Protein AF-A0A923HYC0-F1 (afdb_monomer_lite)

Structure (mmCIF, N/CA/C/O backbone):
data_AF-A0A923HYC0-F1
#
_entry.id   AF-A0A923HYC0-F1
#
loop_
_atom_site.group_PDB
_atom_site.id
_atom_site.type_symbol
_atom_site.label_atom_id
_atom_site.label_alt_id
_atom_site.label_comp_id
_atom_site.label_asym_id
_atom_site.label_entity_id
_atom_site.label_seq_id
_atom_site.pdbx_PDB_ins_code
_atom_site.Cartn_x
_atom_site.Cartn_y
_atom_site.Cartn_z
_atom_site.occupancy
_atom_site.B_iso_or_equiv
_atom_site.auth_seq_id
_atom_site.auth_comp_id
_atom_site.auth_asym_id
_atom_site.auth_atom_id
_atom_site.pdbx_PDB_model_num
ATOM 1 N N . MET A 1 1 ? 3.280 -17.352 -3.187 1.00 74.69 1 MET A N 1
ATOM 2 C CA . MET A 1 1 ? 2.040 -17.741 -2.470 1.00 74.69 1 MET A CA 1
ATOM 3 C C . MET A 1 1 ? 2.097 -17.440 -0.974 1.00 74.69 1 MET A C 1
ATOM 5 O O . MET A 1 1 ? 1.156 -16.840 -0.482 1.00 74.69 1 MET A O 1
ATOM 9 N N . ILE A 1 2 ? 3.189 -17.763 -0.264 1.00 86.75 2 ILE A N 1
ATOM 10 C CA . ILE A 1 2 ? 3.343 -17.482 1.183 1.00 86.75 2 ILE A CA 1
ATOM 11 C C . ILE A 1 2 ? 3.073 -16.012 1.547 1.00 86.75 2 ILE A C 1
ATOM 13 O O . ILE A 1 2 ? 2.299 -15.746 2.458 1.00 86.75 2 ILE A O 1
ATOM 17 N N . PHE A 1 3 ? 3.609 -15.050 0.790 1.00 85.81 3 PHE A N 1
ATOM 18 C CA . PHE A 1 3 ? 3.351 -13.629 1.051 1.00 85.81 3 PHE A CA 1
ATOM 19 C C . PHE A 1 3 ? 1.878 -13.222 0.916 1.00 85.81 3 PHE A C 1
ATOM 21 O O . PHE A 1 3 ? 1.403 -12.408 1.696 1.00 85.81 3 PHE A O 1
ATOM 28 N N . ILE A 1 4 ? 1.130 -13.811 -0.021 1.00 85.00 4 ILE A N 1
ATOM 29 C CA . ILE A 1 4 ? -0.302 -13.520 -0.197 1.00 85.00 4 ILE A CA 1
ATOM 30 C C . ILE A 1 4 ? -1.093 -14.022 1.014 1.00 85.00 4 ILE A C 1
ATOM 32 O O . ILE A 1 4 ? -1.989 -13.333 1.499 1.00 85.00 4 ILE A O 1
ATOM 36 N N . ILE A 1 5 ? -0.730 -15.198 1.533 1.00 89.50 5 ILE A N 1
ATOM 37 C CA . ILE A 1 5 ? -1.328 -15.757 2.751 1.00 89.50 5 ILE A CA 1
ATOM 38 C C . ILE A 1 5 ? -1.042 -14.831 3.939 1.00 89.50 5 ILE A C 1
ATOM 40 O O . ILE A 1 5 ? -1.959 -14.499 4.683 1.00 89.50 5 ILE A O 1
ATOM 44 N N . LEU A 1 6 ? 0.198 -14.348 4.073 1.00 89.25 6 LEU A N 1
ATOM 45 C CA . LEU A 1 6 ? 0.584 -13.415 5.136 1.00 89.25 6 LEU A CA 1
ATOM 46 C C . LEU A 1 6 ? -0.159 -12.076 5.047 1.00 89.25 6 LEU A C 1
ATOM 48 O O . LEU A 1 6 ? -0.659 -11.597 6.061 1.00 89.25 6 LEU A O 1
ATOM 52 N N . VAL A 1 7 ? -0.277 -11.491 3.852 1.00 89.94 7 VAL A N 1
ATOM 53 C CA . VAL A 1 7 ? -1.035 -10.245 3.633 1.00 89.94 7 VAL A CA 1
ATOM 54 C C . VAL A 1 7 ? -2.513 -10.442 3.976 1.00 89.94 7 VAL A C 1
ATOM 56 O O . VAL A 1 7 ? -3.095 -9.603 4.661 1.00 89.94 7 VAL A O 1
ATOM 59 N N . SER A 1 8 ? -3.092 -11.579 3.585 1.00 89.81 8 SER A N 1
ATOM 60 C CA . SER A 1 8 ? -4.488 -11.918 3.895 1.00 89.81 8 SER A CA 1
ATOM 61 C C . SER A 1 8 ? -4.710 -12.095 5.396 1.00 89.81 8 SER A C 1
ATOM 63 O O . SER A 1 8 ? -5.670 -11.558 5.946 1.00 89.81 8 SER A O 1
ATOM 65 N N . ALA A 1 9 ? -3.797 -12.792 6.078 1.00 90.50 9 ALA A N 1
ATOM 66 C CA . ALA A 1 9 ? -3.840 -12.962 7.526 1.00 90.50 9 ALA A CA 1
ATOM 67 C C . ALA A 1 9 ? -3.687 -11.622 8.262 1.00 90.50 9 ALA A C 1
ATOM 69 O O . ALA A 1 9 ? -4.404 -11.369 9.228 1.00 90.50 9 ALA A O 1
ATOM 70 N N . LEU A 1 10 ? -2.801 -10.741 7.787 1.00 89.19 10 LEU A N 1
ATOM 71 C CA . LEU A 1 10 ? -2.607 -9.402 8.346 1.00 89.19 10 LEU A CA 1
ATOM 72 C C . LEU A 1 10 ? -3.851 -8.525 8.159 1.00 89.19 10 LEU A C 1
ATOM 74 O O . LEU A 1 10 ? -4.279 -7.868 9.108 1.00 89.19 10 LEU A O 1
ATOM 78 N N . SER A 1 11 ? -4.445 -8.535 6.963 1.00 88.56 11 SER A N 1
ATOM 79 C CA . SER A 1 11 ? -5.681 -7.805 6.666 1.00 88.56 11 SER A CA 1
ATOM 80 C C . SER A 1 11 ? -6.831 -8.282 7.559 1.00 88.56 11 SER A C 1
ATOM 82 O O . SER A 1 11 ? -7.494 -7.467 8.201 1.00 88.56 11 SER A O 1
ATOM 84 N N . TRP A 1 12 ? -6.994 -9.603 7.697 1.00 89.44 12 TRP A N 1
ATOM 85 C CA . TRP A 1 12 ? -7.987 -10.205 8.588 1.00 89.44 12 TRP A CA 1
ATOM 86 C C . TRP A 1 12 ? -7.761 -9.837 10.057 1.00 89.44 12 TRP A C 1
ATOM 88 O O . TRP A 1 12 ? -8.698 -9.443 10.748 1.00 89.44 12 TRP A O 1
ATOM 98 N N . PHE A 1 13 ? -6.519 -9.929 10.539 1.00 88.56 13 PHE A N 1
ATOM 99 C CA . PHE A 1 13 ? -6.168 -9.596 11.920 1.00 88.56 13 PHE A CA 1
ATOM 100 C C . PHE A 1 13 ? -6.470 -8.131 12.258 1.00 88.56 13 PHE A C 1
ATOM 102 O O . PHE A 1 13 ? -7.024 -7.839 13.318 1.00 88.56 13 PHE A O 1
ATOM 109 N N . LEU A 1 14 ? -6.127 -7.208 11.356 1.00 85.56 14 LEU A N 1
ATOM 110 C CA . LEU A 1 14 ? -6.406 -5.783 11.529 1.00 85.56 14 LEU A CA 1
ATOM 111 C C . LEU A 1 14 ? -7.901 -5.475 11.453 1.00 85.56 14 LEU A C 1
ATOM 113 O O . LEU A 1 14 ? -8.394 -4.696 12.265 1.00 85.56 14 LEU A O 1
ATOM 117 N N . TYR A 1 15 ? -8.623 -6.112 10.528 1.00 86.00 15 TYR A N 1
ATOM 118 C CA . TYR A 1 15 ? -10.073 -5.980 10.437 1.00 86.00 15 TYR A CA 1
ATOM 119 C C . TYR A 1 15 ? -10.769 -6.497 11.698 1.00 86.00 15 TYR A C 1
ATOM 121 O O . TYR A 1 15 ? -11.632 -5.817 12.228 1.00 86.00 15 TYR A O 1
ATOM 129 N N . GLY A 1 16 ? -10.346 -7.639 12.246 1.00 81.50 16 GLY A N 1
ATOM 130 C CA . GLY A 1 16 ? -10.925 -8.195 13.473 1.00 81.50 16 GLY A CA 1
ATOM 131 C C . GLY A 1 16 ? -10.688 -7.356 14.736 1.00 81.50 16 GLY A C 1
ATOM 132 O O . GLY A 1 16 ? -11.409 -7.528 15.717 1.00 81.50 16 GLY A O 1
ATOM 133 N N . LYS A 1 17 ? -9.699 -6.450 14.732 1.00 78.94 17 LYS A N 1
ATOM 134 C CA . LYS A 1 17 ? -9.464 -5.508 15.839 1.00 78.94 17 LYS A CA 1
ATOM 135 C C . LYS A 1 17 ? -10.417 -4.317 15.835 1.00 78.94 17 LYS A C 1
ATOM 137 O O . LYS A 1 17 ? -10.664 -3.761 16.901 1.00 78.94 17 LYS A O 1
ATOM 142 N N . GLU A 1 18 ? -10.932 -3.921 14.675 1.00 75.75 18 GLU A N 1
ATOM 143 C CA . GLU A 1 18 ? -11.892 -2.826 14.570 1.00 75.75 18 GLU A CA 1
ATOM 144 C C . GLU A 1 18 ? -13.308 -3.375 14.347 1.00 75.75 18 GLU A C 1
ATOM 146 O O . GLU A 1 18 ? -13.578 -4.100 13.395 1.00 75.75 18 GLU A O 1
ATOM 151 N N . LYS A 1 19 ? -14.247 -3.004 15.217 1.00 70.50 19 LYS A N 1
ATOM 152 C CA . LYS A 1 19 ? -15.669 -3.334 15.068 1.00 70.50 19 LYS A CA 1
ATOM 153 C C . LYS A 1 19 ? -16.370 -2.451 14.032 1.00 70.50 19 LYS A C 1
ATOM 155 O O . LYS A 1 19 ? -17.483 -2.774 13.613 1.00 70.50 19 LYS A O 1
ATOM 160 N N . ASN A 1 20 ? -15.764 -1.342 13.607 1.00 76.81 20 ASN A N 1
ATOM 161 C CA . ASN A 1 20 ? -16.351 -0.461 12.605 1.00 76.81 20 ASN A CA 1
ATOM 162 C C . ASN A 1 20 ? -16.253 -1.063 11.192 1.00 76.81 20 ASN A C 1
ATOM 164 O O . ASN A 1 20 ? -15.168 -1.204 10.628 1.00 76.81 20 ASN A O 1
ATOM 168 N N . SER A 1 21 ? -17.406 -1.317 10.563 1.00 77.44 21 SER A N 1
ATOM 169 C CA . SER A 1 21 ? -17.492 -1.822 9.183 1.00 77.44 21 SER A CA 1
ATOM 170 C C . SER A 1 21 ? -16.775 -0.931 8.158 1.00 77.44 21 SER A C 1
ATOM 172 O O . SER A 1 21 ? -16.356 -1.419 7.109 1.00 77.44 21 SER A O 1
ATOM 174 N N . SER A 1 22 ? -16.589 0.356 8.458 1.00 78.81 22 SER A N 1
ATOM 175 C CA . SER A 1 22 ? -15.829 1.299 7.628 1.00 78.81 22 SER A CA 1
ATOM 176 C C . SER A 1 22 ? -14.343 0.933 7.509 1.00 78.81 22 SER A C 1
ATOM 178 O O . SER A 1 22 ? -13.684 1.316 6.541 1.00 78.81 22 SER A O 1
ATOM 180 N N . TYR A 1 23 ? -13.805 0.148 8.447 1.00 85.75 23 TYR A N 1
ATOM 181 C CA . TYR A 1 23 ? -12.420 -0.321 8.405 1.00 85.75 23 TYR A CA 1
ATOM 182 C C . TYR A 1 23 ? -12.166 -1.323 7.262 1.00 85.75 23 TYR A C 1
ATOM 184 O O . TYR A 1 23 ? -11.019 -1.516 6.849 1.00 85.75 23 TYR A O 1
ATOM 192 N N . ALA A 1 24 ? -13.226 -1.888 6.667 1.00 85.44 24 ALA A N 1
ATOM 193 C CA . ALA A 1 24 ? -13.133 -2.755 5.492 1.00 85.44 24 ALA A CA 1
ATOM 194 C C . ALA A 1 24 ? -12.375 -2.090 4.328 1.00 85.44 24 ALA A C 1
ATOM 196 O O . ALA A 1 24 ? -11.634 -2.767 3.617 1.00 85.44 24 ALA A O 1
ATOM 197 N N . PHE A 1 25 ? -12.487 -0.765 4.168 1.00 86.69 25 PHE A N 1
ATOM 198 C CA . PHE A 1 25 ? -11.746 -0.032 3.137 1.00 86.69 25 PHE A CA 1
ATOM 199 C C . PHE A 1 25 ? -10.235 -0.053 3.382 1.00 86.69 25 PHE A C 1
ATOM 201 O O . PHE A 1 25 ? -9.478 -0.287 2.446 1.00 86.69 25 PHE A O 1
ATOM 208 N N . SER A 1 26 ? -9.787 0.119 4.629 1.00 87.06 26 SER A N 1
ATOM 209 C CA . SER A 1 26 ? -8.363 0.038 4.995 1.00 87.06 26 SER A CA 1
ATOM 210 C C . SER A 1 26 ? -7.822 -1.388 4.828 1.00 87.06 26 SER A C 1
ATOM 212 O O . SER A 1 26 ? -6.755 -1.594 4.246 1.00 87.06 26 SER A O 1
ATOM 214 N N . ALA A 1 27 ? -8.590 -2.388 5.271 1.00 88.00 27 ALA A N 1
ATOM 215 C CA . ALA A 1 27 ? -8.235 -3.801 5.139 1.00 88.00 27 ALA A CA 1
ATOM 216 C C . ALA A 1 27 ? -8.148 -4.250 3.666 1.00 88.00 27 ALA A C 1
ATOM 218 O O . ALA A 1 27 ? -7.188 -4.920 3.269 1.00 88.00 27 ALA A O 1
ATOM 219 N N . GLY A 1 28 ? -9.105 -3.831 2.832 1.00 88.44 28 GLY A N 1
ATOM 220 C CA . GLY A 1 28 ? -9.095 -4.080 1.389 1.00 88.44 28 GLY A CA 1
ATOM 221 C C . GLY A 1 28 ? -7.934 -3.383 0.675 1.00 88.44 28 GLY A C 1
ATOM 222 O O . GLY A 1 28 ? -7.322 -3.958 -0.224 1.00 88.44 28 GLY A O 1
ATOM 223 N N . LEU A 1 29 ? -7.565 -2.179 1.118 1.00 89.69 29 LEU A N 1
ATOM 224 C CA . LEU A 1 29 ? -6.415 -1.447 0.589 1.00 89.69 29 LEU A CA 1
ATOM 225 C C . LEU A 1 29 ? -5.103 -2.193 0.869 1.00 89.69 29 LEU A C 1
ATOM 227 O O . LEU A 1 29 ? -4.311 -2.401 -0.051 1.00 89.69 29 LEU A O 1
ATOM 231 N N . ILE A 1 30 ? -4.904 -2.674 2.102 1.00 91.62 30 ILE A N 1
ATOM 232 C CA . ILE A 1 30 ? -3.760 -3.532 2.458 1.00 91.62 30 ILE A CA 1
ATOM 233 C C . ILE A 1 30 ? -3.723 -4.782 1.583 1.00 91.62 30 ILE A C 1
ATOM 235 O O . ILE A 1 30 ? -2.653 -5.157 1.105 1.00 91.62 30 ILE A O 1
ATOM 239 N N . GLN A 1 31 ? -4.879 -5.407 1.352 1.00 90.12 31 GLN A N 1
ATOM 240 C CA . GLN A 1 31 ? -4.966 -6.626 0.558 1.00 90.12 31 GLN A CA 1
ATOM 241 C C . GLN A 1 31 ? -4.503 -6.389 -0.882 1.00 90.12 31 GLN A C 1
ATOM 243 O O . GLN A 1 31 ? -3.644 -7.114 -1.382 1.00 90.12 31 GLN A O 1
ATOM 248 N N . ILE A 1 32 ? -5.030 -5.359 -1.544 1.00 89.38 32 ILE A N 1
ATOM 249 C CA . ILE A 1 32 ? -4.716 -5.088 -2.952 1.00 89.38 32 ILE A CA 1
ATOM 250 C C . ILE A 1 32 ? -3.258 -4.648 -3.103 1.00 89.38 32 ILE A C 1
ATOM 252 O O . ILE A 1 32 ? -2.550 -5.178 -3.959 1.00 89.38 32 ILE A O 1
ATOM 256 N N . VAL A 1 33 ? -2.778 -3.732 -2.255 1.00 90.25 33 VAL A N 1
ATOM 257 C CA . VAL A 1 33 ? -1.389 -3.250 -2.329 1.00 90.25 33 VAL A CA 1
ATOM 258 C C . VAL A 1 33 ? -0.396 -4.346 -1.948 1.00 90.25 33 VAL A C 1
ATOM 260 O O . VAL A 1 33 ? 0.620 -4.512 -2.618 1.00 90.25 33 VAL A O 1
ATOM 263 N N . GLY A 1 34 ? -0.685 -5.127 -0.908 1.00 88.56 34 GLY A N 1
ATOM 264 C CA . GLY A 1 34 ? 0.193 -6.209 -0.471 1.00 88.56 34 GLY A CA 1
ATOM 265 C C . GLY A 1 34 ? 0.294 -7.320 -1.515 1.00 88.56 34 GLY A C 1
ATOM 266 O O . GLY A 1 34 ? 1.394 -7.777 -1.822 1.00 88.56 34 GLY A O 1
ATOM 267 N N . VAL A 1 35 ? -0.824 -7.715 -2.132 1.00 88.50 35 VAL A N 1
ATOM 268 C CA . VAL A 1 35 ? -0.792 -8.677 -3.245 1.00 88.50 35 VAL A CA 1
ATOM 269 C C . VAL A 1 35 ? -0.051 -8.091 -4.444 1.00 88.50 35 VAL A C 1
ATOM 271 O O . VAL A 1 35 ? 0.745 -8.797 -5.054 1.00 88.50 35 VAL A O 1
ATOM 274 N N . PHE A 1 36 ? -0.250 -6.813 -4.762 1.00 87.12 36 PHE A N 1
ATOM 275 C CA . PHE A 1 36 ? 0.471 -6.159 -5.850 1.00 87.12 36 PHE A CA 1
ATOM 276 C C . PHE A 1 36 ? 1.998 -6.186 -5.649 1.00 87.12 36 PHE A C 1
ATOM 278 O O . PHE A 1 36 ? 2.721 -6.550 -6.571 1.00 87.12 36 PHE A O 1
ATOM 285 N N . ILE A 1 37 ? 2.485 -5.857 -4.450 1.00 86.62 37 ILE A N 1
ATOM 286 C CA . ILE A 1 37 ? 3.926 -5.763 -4.164 1.00 86.62 37 ILE A CA 1
ATOM 287 C C . ILE A 1 37 ? 4.595 -7.136 -4.068 1.00 86.62 37 ILE A C 1
ATOM 289 O O . ILE A 1 37 ? 5.730 -7.295 -4.510 1.00 86.62 37 ILE A O 1
ATOM 293 N N . PHE A 1 38 ? 3.919 -8.127 -3.479 1.00 85.69 38 PHE A N 1
ATOM 294 C CA . PHE A 1 38 ? 4.534 -9.425 -3.182 1.00 85.69 38 PHE A CA 1
ATOM 295 C C . PHE A 1 38 ? 4.134 -10.562 -4.135 1.00 85.69 38 PHE A C 1
ATOM 297 O O . PHE A 1 38 ? 4.591 -11.696 -3.955 1.00 85.69 38 PHE A O 1
ATOM 304 N N . SER A 1 39 ? 3.271 -10.312 -5.123 1.00 81.94 39 SER A N 1
ATOM 305 C CA . SER A 1 39 ? 2.907 -11.311 -6.133 1.00 81.94 39 SER A CA 1
ATOM 306 C C . SER A 1 39 ? 3.786 -11.206 -7.377 1.00 81.94 39 SER A C 1
ATOM 308 O O . SER A 1 39 ? 4.199 -10.130 -7.796 1.00 81.94 39 SER A O 1
ATOM 310 N N . VAL A 1 40 ? 4.047 -12.354 -8.001 1.00 73.81 40 VAL A N 1
ATOM 311 C CA . VAL A 1 40 ? 4.853 -12.457 -9.222 1.00 73.81 40 VAL A CA 1
ATOM 312 C C . VAL A 1 40 ? 3.960 -12.221 -10.441 1.00 73.81 40 VAL A C 1
ATOM 314 O O . VAL A 1 40 ? 2.822 -12.684 -10.470 1.00 73.81 40 VAL A O 1
ATOM 317 N N . GLY A 1 41 ? 4.470 -11.511 -11.450 1.00 67.69 41 GLY A N 1
ATOM 318 C CA . GLY A 1 41 ? 3.746 -11.264 -12.705 1.00 67.69 41 GLY A CA 1
ATOM 319 C C . GLY A 1 41 ? 2.668 -10.179 -12.616 1.00 67.69 41 GLY A C 1
ATOM 320 O O . GLY A 1 41 ? 1.883 -10.008 -13.548 1.00 67.69 41 GLY A O 1
ATOM 321 N N . MET A 1 42 ? 2.621 -9.433 -11.510 1.00 75.44 42 MET A N 1
ATOM 322 C CA . MET A 1 42 ? 1.761 -8.263 -11.397 1.00 75.44 42 MET A CA 1
ATOM 323 C C . MET A 1 42 ? 2.401 -7.066 -12.100 1.00 75.44 42 MET A C 1
ATOM 325 O O . MET A 1 42 ? 3.575 -6.766 -11.913 1.00 75.44 42 MET A O 1
ATOM 329 N N . HIS A 1 43 ? 1.605 -6.372 -12.908 1.00 70.00 43 HIS A N 1
ATOM 330 C CA . HIS A 1 43 ? 1.991 -5.125 -13.548 1.00 70.00 43 HIS A CA 1
ATOM 331 C C . HIS A 1 43 ? 1.510 -3.932 -12.731 1.00 70.00 43 HIS A C 1
ATOM 333 O O . HIS A 1 43 ? 0.452 -3.965 -12.109 1.00 70.00 43 HIS A O 1
ATOM 339 N N . GLU A 1 44 ? 2.252 -2.838 -12.808 1.00 65.62 44 GLU A N 1
ATOM 340 C CA . GLU A 1 44 ? 2.015 -1.595 -12.063 1.00 65.62 44 GLU A CA 1
ATOM 341 C C . GLU A 1 44 ? 0.620 -0.993 -12.323 1.00 65.62 44 GLU A C 1
ATOM 343 O O . GLU A 1 44 ? 0.055 -0.338 -11.454 1.00 65.62 44 GLU A O 1
ATOM 348 N N . ARG A 1 45 ? -0.022 -1.343 -13.449 1.00 73.12 45 ARG A N 1
ATOM 349 C CA . ARG A 1 45 ? -1.435 -1.033 -13.744 1.00 73.12 45 ARG A CA 1
ATOM 350 C C . ARG A 1 45 ? -2.439 -1.579 -12.717 1.00 73.12 45 ARG A C 1
ATOM 352 O O . ARG A 1 45 ? -3.564 -1.100 -12.649 1.00 73.12 45 ARG A O 1
ATOM 359 N N . TYR A 1 46 ? -2.084 -2.563 -11.896 1.00 77.81 46 TYR A N 1
ATOM 360 C CA . TYR A 1 46 ? -2.987 -3.046 -10.845 1.00 77.81 46 TYR A CA 1
ATOM 361 C C . TYR A 1 46 ? -3.108 -2.071 -9.658 1.00 77.81 46 TYR A C 1
ATOM 363 O O . TYR A 1 46 ? -3.994 -2.245 -8.823 1.00 77.81 46 TYR A O 1
ATOM 371 N N . LEU A 1 47 ? -2.288 -1.011 -9.606 1.00 81.12 47 LEU A N 1
ATOM 372 C CA . LEU A 1 47 ? -2.409 0.069 -8.621 1.00 81.12 47 LEU A CA 1
ATOM 373 C C . LEU A 1 47 ? -3.520 1.086 -8.946 1.00 81.12 47 LEU A C 1
ATOM 375 O O . LEU A 1 47 ? -3.901 1.850 -8.061 1.00 81.12 47 LEU A O 1
ATOM 379 N N . PHE A 1 48 ? -4.103 1.087 -10.154 1.00 82.25 48 PHE A N 1
ATOM 380 C CA . PHE A 1 48 ? -5.216 1.991 -10.496 1.00 82.25 48 PHE A CA 1
ATOM 381 C C . PHE A 1 48 ? -6.383 1.979 -9.486 1.00 82.25 48 PHE A C 1
ATOM 383 O O . PHE A 1 48 ? -6.745 3.042 -8.975 1.00 82.25 48 PHE A O 1
ATOM 390 N N . PRO A 1 49 ? -6.951 0.813 -9.124 1.00 84.00 49 PRO A N 1
ATOM 391 C CA . PRO A 1 49 ? -8.021 0.747 -8.128 1.00 84.00 49 PRO A CA 1
ATOM 392 C C . PRO A 1 49 ? -7.576 1.143 -6.711 1.00 84.00 49 PRO A C 1
ATOM 394 O O . PRO A 1 49 ? -8.408 1.580 -5.916 1.00 84.00 49 PRO A O 1
ATOM 397 N N . VAL A 1 50 ? -6.282 1.040 -6.382 1.00 87.81 50 VAL A N 1
ATOM 398 C CA . VAL A 1 50 ? -5.763 1.379 -5.044 1.00 87.81 50 VAL A CA 1
ATOM 399 C C . VAL A 1 50 ? -5.982 2.852 -4.727 1.00 87.81 50 VAL A C 1
ATOM 401 O O . VAL A 1 50 ? -6.367 3.175 -3.607 1.00 87.81 50 VAL A O 1
ATOM 404 N N . MET A 1 51 ? -5.799 3.743 -5.703 1.00 88.81 51 MET A N 1
ATOM 405 C CA . MET A 1 51 ? -6.016 5.181 -5.511 1.00 88.81 51 MET A CA 1
ATOM 406 C C . MET A 1 51 ? -7.466 5.494 -5.129 1.00 88.81 51 MET A C 1
ATOM 408 O O . MET A 1 51 ? -7.711 6.249 -4.189 1.00 88.81 51 MET A O 1
ATOM 412 N N . ALA A 1 52 ? -8.431 4.876 -5.817 1.00 88.44 52 ALA A N 1
ATOM 413 C CA . ALA A 1 52 ? -9.850 5.059 -5.521 1.00 88.44 52 ALA A CA 1
ATOM 414 C C . ALA A 1 52 ? -10.197 4.536 -4.119 1.00 88.44 52 ALA A C 1
ATOM 416 O O . ALA A 1 52 ? -10.869 5.213 -3.342 1.00 88.44 52 ALA A O 1
ATOM 417 N N . ILE A 1 53 ? -9.680 3.360 -3.759 1.00 87.69 53 ILE A N 1
ATOM 418 C CA . ILE A 1 53 ? -9.916 2.755 -2.443 1.00 87.69 53 ILE A CA 1
ATOM 419 C C . ILE A 1 53 ? -9.233 3.560 -1.329 1.00 87.69 53 ILE A C 1
ATOM 421 O O . ILE A 1 53 ? -9.807 3.702 -0.254 1.00 87.69 53 ILE A O 1
ATOM 425 N N . ALA A 1 54 ? -8.066 4.158 -1.583 1.00 88.44 54 ALA A N 1
ATOM 426 C CA . ALA A 1 54 ? -7.401 5.074 -0.655 1.00 88.44 54 ALA A CA 1
ATOM 427 C C . ALA A 1 54 ? -8.222 6.337 -0.384 1.00 88.44 54 ALA A C 1
ATOM 429 O O . ALA A 1 54 ? -8.314 6.775 0.764 1.00 88.44 54 ALA A O 1
ATOM 430 N N . LEU A 1 55 ? -8.880 6.884 -1.408 1.00 89.75 55 LEU A N 1
ATOM 431 C CA . LEU A 1 55 ? -9.807 8.002 -1.238 1.00 89.75 55 LEU A CA 1
ATOM 432 C C . LEU A 1 55 ? -11.051 7.596 -0.443 1.00 89.75 55 LEU A C 1
ATOM 434 O O . LEU A 1 55 ? -11.457 8.331 0.455 1.00 89.75 55 LEU A O 1
ATOM 438 N N . PHE A 1 56 ? -11.622 6.415 -0.697 1.00 88.19 56 PHE A N 1
ATOM 439 C CA . PHE A 1 56 ? -12.726 5.913 0.126 1.00 88.19 56 PHE A CA 1
ATOM 440 C C . PHE A 1 56 ? -12.293 5.690 1.578 1.00 88.19 56 PHE A C 1
ATOM 442 O O . PHE A 1 56 ? -12.981 6.145 2.491 1.00 88.19 56 PHE A O 1
ATOM 449 N N . ALA A 1 57 ? -11.123 5.092 1.813 1.00 87.62 57 ALA A N 1
ATOM 450 C CA . ALA A 1 57 ? -10.570 4.936 3.155 1.00 87.62 57 ALA A CA 1
ATOM 451 C C . ALA A 1 57 ? -10.409 6.296 3.857 1.00 87.62 57 ALA A C 1
ATOM 453 O O . ALA A 1 57 ? -10.789 6.434 5.017 1.00 87.62 57 ALA A O 1
ATOM 454 N N . PHE A 1 58 ? -9.949 7.331 3.149 1.00 88.38 58 PHE A N 1
ATOM 455 C CA . PHE A 1 58 ? -9.914 8.692 3.683 1.00 88.38 58 PHE A CA 1
ATOM 456 C C . PHE A 1 58 ? -11.307 9.226 4.052 1.00 88.38 58 PHE A C 1
ATOM 458 O O . PHE A 1 58 ? -11.475 9.759 5.146 1.00 88.38 58 PHE A O 1
ATOM 465 N N . ILE A 1 59 ? -12.307 9.083 3.178 1.00 88.25 59 ILE A N 1
ATOM 466 C CA . ILE A 1 59 ? -13.667 9.597 3.418 1.00 88.25 59 ILE A CA 1
ATOM 467 C C . ILE A 1 59 ? -14.303 8.923 4.642 1.00 88.25 59 ILE A C 1
ATOM 469 O O . ILE A 1 59 ? -14.901 9.603 5.480 1.00 88.25 59 ILE A O 1
ATOM 473 N N . TYR A 1 60 ? -14.156 7.603 4.763 1.00 86.62 60 TYR A N 1
ATOM 474 C CA . TYR A 1 60 ? -14.813 6.819 5.807 1.00 86.62 60 TYR A CA 1
ATOM 475 C C . TYR A 1 60 ? -14.058 6.816 7.143 1.00 86.62 60 TYR A C 1
ATOM 477 O O . TYR A 1 60 ? -14.688 6.963 8.188 1.00 86.62 60 TYR A O 1
ATOM 485 N N . LEU A 1 61 ? -12.725 6.691 7.135 1.00 83.88 61 LEU A N 1
ATOM 486 C CA . LEU A 1 61 ? -11.915 6.709 8.364 1.00 83.88 61 LEU A CA 1
ATOM 487 C C . LEU A 1 61 ? -11.518 8.129 8.799 1.00 83.88 61 LEU A C 1
ATOM 489 O O . LEU A 1 61 ? -11.036 8.311 9.914 1.00 83.88 61 LEU A O 1
ATOM 493 N N . LYS A 1 62 ? -11.715 9.140 7.940 1.00 84.25 62 LYS A N 1
ATOM 494 C CA . LYS A 1 62 ? -11.388 10.561 8.177 1.00 84.25 62 LYS A CA 1
ATOM 495 C C . LYS A 1 62 ? -9.923 10.830 8.555 1.00 84.25 62 LYS A C 1
ATOM 497 O O . LYS A 1 62 ? -9.599 11.907 9.055 1.00 84.25 62 LYS A O 1
ATOM 502 N N . ASP A 1 63 ? -9.016 9.895 8.270 1.00 85.38 63 ASP A N 1
ATOM 503 C CA . ASP A 1 63 ? -7.582 10.046 8.523 1.00 85.38 63 ASP A CA 1
ATOM 504 C C . ASP A 1 63 ? -6.852 10.563 7.272 1.00 85.38 63 ASP A C 1
ATOM 506 O O . ASP A 1 63 ? -6.719 9.869 6.261 1.00 85.38 63 ASP A O 1
ATOM 510 N N . ARG A 1 64 ? -6.317 11.789 7.362 1.00 87.44 64 ARG A N 1
ATOM 511 C CA . ARG A 1 64 ? -5.568 12.473 6.290 1.00 87.44 64 ARG A CA 1
ATOM 512 C C . ARG A 1 64 ? -4.351 11.687 5.795 1.00 87.44 64 ARG A C 1
ATOM 514 O O . ARG A 1 64 ? -3.874 11.948 4.693 1.00 87.44 64 ARG A O 1
ATOM 521 N N . ARG A 1 65 ? -3.846 10.717 6.558 1.00 90.75 65 ARG A N 1
ATOM 522 C CA . ARG A 1 65 ? -2.740 9.851 6.125 1.00 90.75 65 ARG A CA 1
ATOM 523 C C . ARG A 1 65 ? -3.120 8.994 4.910 1.00 90.75 65 ARG A C 1
ATOM 525 O O . ARG A 1 65 ? -2.263 8.735 4.067 1.00 90.75 65 ARG A O 1
ATOM 532 N N . PHE A 1 66 ? -4.399 8.638 4.753 1.00 89.12 66 PHE A N 1
ATOM 533 C CA . PHE A 1 66 ? -4.891 7.944 3.557 1.00 89.12 66 PHE A CA 1
ATOM 534 C C . PHE A 1 66 ? -4.875 8.825 2.298 1.00 89.12 66 PHE A C 1
ATOM 536 O O . PHE A 1 66 ? -4.659 8.302 1.209 1.00 89.12 66 PHE A O 1
ATOM 543 N N . LEU A 1 67 ? -4.997 10.155 2.425 1.00 91.12 67 LEU A N 1
ATOM 544 C CA . LEU A 1 67 ? -4.790 11.073 1.293 1.00 91.12 67 LEU A CA 1
ATOM 545 C C .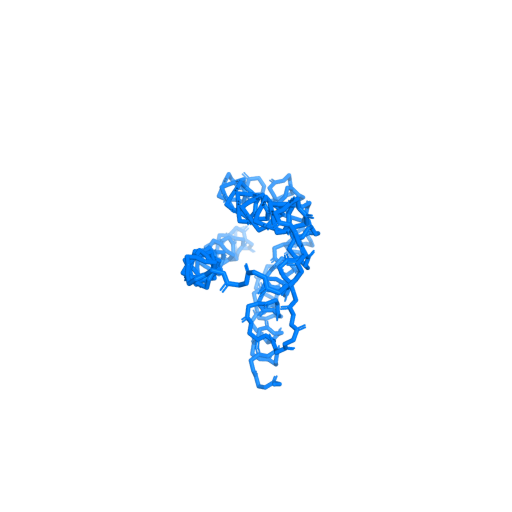 LEU A 1 67 ? -3.336 11.078 0.822 1.00 91.12 67 LEU A C 1
ATOM 547 O O . LEU A 1 67 ? -3.085 11.097 -0.381 1.00 91.12 67 LEU A O 1
ATOM 551 N N . LEU A 1 68 ? -2.379 11.041 1.755 1.00 92.25 68 LEU A N 1
ATOM 552 C CA . LEU A 1 68 ? -0.959 10.966 1.408 1.00 92.25 68 LEU A CA 1
ATOM 553 C C . LEU A 1 68 ? -0.650 9.659 0.670 1.00 92.25 68 LEU A C 1
ATOM 555 O O . LEU A 1 68 ? 0.057 9.673 -0.334 1.00 92.25 68 LEU A O 1
ATOM 559 N N . LEU A 1 69 ? -1.237 8.548 1.121 1.00 91.88 69 LEU A N 1
ATOM 560 C CA . LEU A 1 69 ? -1.149 7.257 0.437 1.00 91.88 69 LEU A CA 1
ATOM 561 C C . LEU A 1 69 ? -1.774 7.304 -0.961 1.00 91.88 69 LEU A C 1
ATOM 563 O O . LEU A 1 69 ? -1.141 6.857 -1.914 1.00 91.88 69 LEU A O 1
ATOM 567 N N . ALA A 1 70 ? -2.966 7.894 -1.105 1.00 92.19 70 ALA A N 1
ATOM 568 C CA . ALA A 1 70 ? -3.605 8.085 -2.406 1.00 92.19 70 ALA A CA 1
ATOM 569 C C . ALA A 1 70 ? -2.695 8.875 -3.359 1.00 92.19 70 ALA A C 1
ATOM 571 O O . ALA A 1 70 ? -2.433 8.422 -4.468 1.00 92.19 70 ALA A O 1
ATOM 572 N N . GLY A 1 71 ? -2.142 10.005 -2.904 1.00 91.94 71 GLY A N 1
ATOM 573 C CA . GLY A 1 71 ? -1.204 10.812 -3.686 1.00 91.94 71 GLY A CA 1
ATOM 574 C C . GLY A 1 71 ? 0.079 10.060 -4.054 1.00 91.94 71 GLY A C 1
ATOM 575 O O . GLY A 1 71 ? 0.515 10.119 -5.202 1.00 91.94 71 GLY A O 1
ATOM 576 N N . GLY A 1 72 ? 0.653 9.304 -3.116 1.00 91.06 72 GLY A N 1
ATOM 577 C CA . GLY A 1 72 ? 1.846 8.491 -3.356 1.00 91.06 72 GLY A CA 1
ATOM 578 C C . GLY A 1 72 ? 1.629 7.431 -4.438 1.00 91.06 72 GLY A C 1
ATOM 579 O O . GLY A 1 72 ? 2.411 7.350 -5.388 1.00 91.06 72 GLY A O 1
ATOM 580 N N . PHE A 1 73 ? 0.541 6.660 -4.346 1.00 90.69 73 PHE A N 1
ATOM 581 C CA . PHE A 1 73 ? 0.212 5.660 -5.366 1.00 90.69 73 PHE A CA 1
ATOM 582 C C . PHE A 1 73 ? -0.137 6.299 -6.718 1.00 90.69 73 PHE A C 1
ATOM 584 O O . PHE A 1 73 ? 0.224 5.737 -7.753 1.00 90.69 73 PHE A O 1
ATOM 591 N N . SER A 1 74 ? -0.743 7.492 -6.729 1.00 91.31 74 SER A N 1
ATOM 592 C CA . SER A 1 74 ? -0.979 8.262 -7.958 1.00 91.31 74 SER A CA 1
ATOM 593 C C . SER A 1 74 ? 0.308 8.659 -8.664 1.00 91.31 74 SER A C 1
ATOM 595 O O . SER A 1 74 ? 0.417 8.470 -9.874 1.00 91.31 74 SER A O 1
ATOM 597 N N . ILE A 1 75 ? 1.300 9.166 -7.928 1.00 90.62 75 ILE A N 1
ATOM 598 C CA . ILE A 1 75 ? 2.604 9.535 -8.499 1.00 90.62 75 ILE A CA 1
ATOM 599 C C . ILE A 1 75 ? 3.279 8.300 -9.102 1.00 90.62 75 ILE A C 1
ATOM 601 O O . ILE A 1 75 ? 3.757 8.349 -10.232 1.00 90.62 75 ILE A O 1
ATOM 605 N N . SER A 1 76 ? 3.258 7.181 -8.380 1.00 89.19 76 SER A N 1
ATOM 606 C CA . SER A 1 76 ? 3.806 5.905 -8.844 1.00 89.19 76 SER A CA 1
ATOM 607 C C . SER A 1 76 ? 3.151 5.429 -10.152 1.00 89.19 76 SER A C 1
ATOM 609 O O . SER A 1 76 ? 3.842 5.154 -11.136 1.00 89.19 76 SER A O 1
ATOM 611 N N . CYS A 1 77 ? 1.812 5.442 -10.217 1.00 87.81 77 CYS A N 1
ATOM 612 C CA . CYS A 1 77 ? 1.065 5.098 -11.433 1.00 87.81 77 CYS A CA 1
ATOM 613 C C . CYS A 1 77 ? 1.351 6.060 -12.591 1.00 87.81 77 CYS A C 1
ATOM 615 O O . CYS A 1 77 ? 1.458 5.631 -13.743 1.00 87.81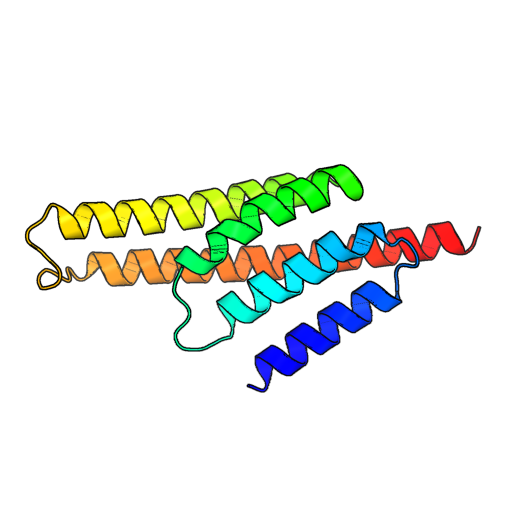 77 CYS A O 1
ATOM 617 N N . PHE A 1 78 ? 1.470 7.356 -12.298 1.00 88.81 78 PHE A N 1
ATOM 618 C CA . PHE A 1 78 ? 1.767 8.376 -13.296 1.00 88.81 78 PHE A CA 1
ATOM 619 C C . PHE A 1 78 ? 3.151 8.164 -13.910 1.00 88.81 78 PHE A C 1
ATOM 621 O O . PHE A 1 78 ? 3.262 8.108 -15.133 1.00 88.81 78 PHE A O 1
ATOM 628 N N . VAL A 1 79 ? 4.184 7.974 -13.081 1.00 87.25 79 VAL A N 1
ATOM 629 C CA . VAL A 1 79 ? 5.555 7.704 -13.545 1.00 87.25 79 VAL A CA 1
ATOM 630 C C . VAL A 1 79 ? 5.588 6.446 -14.407 1.00 87.25 79 VAL A C 1
ATOM 632 O O . VAL A 1 79 ? 6.173 6.470 -15.490 1.00 87.25 79 VAL A O 1
ATOM 635 N N . ASN A 1 80 ? 4.909 5.375 -13.987 1.00 83.88 80 ASN A N 1
ATOM 636 C CA . ASN A 1 80 ? 4.857 4.155 -14.784 1.00 83.88 80 ASN A CA 1
ATOM 637 C C . ASN A 1 80 ? 4.191 4.373 -16.150 1.00 83.88 80 ASN A C 1
ATOM 639 O O . ASN A 1 80 ? 4.754 4.018 -17.186 1.00 83.88 80 ASN A O 1
ATOM 643 N N . THR A 1 81 ? 3.016 5.003 -16.158 1.00 84.75 81 THR A N 1
ATOM 644 C CA . THR A 1 81 ? 2.253 5.263 -17.388 1.00 84.75 81 THR A CA 1
ATOM 645 C C . THR A 1 81 ? 3.034 6.173 -18.336 1.00 84.75 81 THR A C 1
ATOM 647 O O . THR A 1 81 ? 3.064 5.937 -19.543 1.00 84.75 81 THR A O 1
ATOM 650 N N . TYR A 1 82 ? 3.718 7.178 -17.788 1.00 85.81 82 TYR A N 1
ATOM 651 C CA . TYR A 1 82 ? 4.590 8.074 -18.536 1.00 85.81 82 TYR A CA 1
ATOM 652 C C . TYR A 1 82 ? 5.757 7.324 -19.191 1.00 85.81 82 TYR A C 1
ATOM 654 O O . TYR A 1 82 ? 6.009 7.505 -20.382 1.00 85.81 82 TYR A O 1
ATOM 662 N N . CYS A 1 83 ? 6.424 6.429 -18.455 1.00 81.00 83 CYS A N 1
ATOM 663 C CA . CYS A 1 83 ? 7.473 5.579 -19.017 1.00 81.00 83 CYS A CA 1
ATOM 664 C C . CYS A 1 83 ? 6.941 4.698 -20.155 1.00 81.00 83 CYS A C 1
ATOM 666 O O . CYS A 1 83 ? 7.547 4.661 -21.223 1.00 81.00 83 CYS A O 1
ATOM 668 N N . VAL A 1 84 ? 5.791 4.041 -19.964 1.00 80.12 84 VAL A N 1
ATOM 669 C CA . VAL A 1 84 ? 5.159 3.201 -20.998 1.00 80.12 84 VAL A CA 1
ATOM 670 C C . VAL A 1 84 ? 4.828 4.001 -22.260 1.00 80.12 84 VAL A C 1
ATOM 672 O O . VAL A 1 84 ? 5.106 3.539 -23.368 1.00 80.12 84 VAL A O 1
ATOM 675 N N . LEU A 1 85 ? 4.282 5.210 -22.107 1.00 83.19 85 LEU A N 1
ATOM 676 C CA . LEU A 1 85 ? 3.967 6.089 -23.231 1.00 83.19 85 LEU A CA 1
ATOM 677 C C . LEU A 1 85 ? 5.227 6.492 -24.008 1.00 83.19 85 LEU A C 1
ATOM 679 O O . LEU A 1 85 ? 5.236 6.420 -25.236 1.00 83.19 85 LEU A O 1
ATOM 683 N N . LEU A 1 86 ? 6.298 6.871 -23.305 1.00 80.50 86 LEU A N 1
ATOM 684 C CA . LEU A 1 86 ? 7.576 7.202 -23.939 1.00 80.50 86 LEU A CA 1
ATOM 685 C C . LEU A 1 86 ? 8.149 6.021 -24.733 1.00 80.50 86 LEU A C 1
ATOM 687 O O . LEU A 1 86 ? 8.628 6.233 -25.846 1.00 80.50 86 LEU A O 1
ATOM 691 N N . TYR A 1 87 ? 8.044 4.787 -24.225 1.00 73.81 87 TYR A N 1
ATOM 692 C CA . TYR A 1 87 ? 8.471 3.594 -24.974 1.00 73.81 87 TYR A CA 1
ATOM 693 C C . TYR A 1 87 ? 7.661 3.382 -26.251 1.00 73.81 87 TYR A C 1
ATOM 695 O O . TYR A 1 87 ? 8.223 3.049 -27.295 1.00 73.81 87 TYR A O 1
ATOM 703 N N . GLY A 1 88 ? 6.345 3.597 -26.185 1.00 73.50 88 GLY A N 1
ATOM 704 C CA . GLY A 1 88 ? 5.480 3.522 -27.360 1.00 73.50 88 GLY A CA 1
ATOM 705 C C . GLY A 1 88 ? 5.857 4.548 -28.433 1.00 73.50 88 GLY A C 1
ATOM 706 O O . GLY A 1 88 ? 5.809 4.238 -29.620 1.00 73.50 88 GLY A O 1
ATOM 707 N N . LEU A 1 89 ? 6.284 5.745 -28.019 1.00 77.06 89 LEU A N 1
ATOM 708 C CA . LEU A 1 89 ? 6.641 6.845 -28.918 1.00 77.06 89 LEU A CA 1
ATOM 709 C C . LEU A 1 89 ? 8.067 6.744 -29.493 1.00 77.06 89 LEU A C 1
ATOM 711 O O . LEU A 1 89 ? 8.294 7.193 -30.613 1.00 77.06 89 LEU A O 1
ATOM 715 N N . GLN A 1 90 ? 9.028 6.155 -28.772 1.00 72.00 90 GLN A N 1
ATOM 716 C CA . GLN A 1 90 ? 10.451 6.094 -29.164 1.00 72.00 90 GLN A CA 1
ATOM 717 C C . GLN A 1 90 ? 10.837 4.890 -30.053 1.00 72.00 90 GLN A C 1
ATOM 719 O O . GLN A 1 90 ? 12.021 4.583 -30.191 1.00 72.00 90 GLN A O 1
ATOM 724 N N . GLY A 1 91 ? 9.872 4.217 -30.689 1.00 62.31 91 GLY A N 1
ATOM 725 C CA . GLY A 1 91 ? 10.152 3.180 -31.699 1.00 62.31 91 GLY A CA 1
ATOM 726 C C . GLY A 1 91 ? 9.852 1.735 -31.287 1.00 62.31 91 GLY A C 1
ATOM 727 O O . GLY A 1 91 ? 10.279 0.810 -31.975 1.00 62.31 91 GLY A O 1
ATOM 728 N N . GLY A 1 92 ? 9.077 1.523 -30.219 1.00 59.56 92 GLY A N 1
ATOM 729 C CA . GLY A 1 92 ? 8.551 0.208 -29.837 1.00 59.56 92 GLY A CA 1
ATOM 730 C C . GLY A 1 92 ? 9.419 -0.564 -28.837 1.00 59.56 92 GLY A C 1
ATOM 731 O O . GLY A 1 92 ? 10.536 -0.178 -28.517 1.00 59.56 92 GLY A O 1
ATOM 732 N N . MET A 1 93 ? 8.885 -1.686 -28.335 1.00 55.38 93 MET A N 1
ATOM 733 C CA . MET A 1 93 ? 9.378 -2.487 -27.190 1.00 55.38 93 MET A CA 1
ATOM 734 C C . MET A 1 93 ? 10.837 -3.008 -27.271 1.00 55.38 93 MET A C 1
ATOM 736 O O . MET A 1 93 ? 11.271 -3.705 -26.357 1.00 55.38 93 MET A O 1
ATOM 740 N N . GLY A 1 94 ? 11.589 -2.710 -28.336 1.00 52.75 94 GLY A N 1
ATOM 741 C CA . GLY A 1 94 ? 12.981 -3.134 -28.536 1.00 52.75 94 GLY A CA 1
ATOM 742 C C . GLY A 1 94 ? 14.043 -2.167 -27.995 1.00 52.75 94 GLY A C 1
ATOM 743 O O . GLY A 1 94 ? 15.178 -2.582 -27.772 1.00 52.75 94 GLY A O 1
ATOM 744 N N . SER A 1 95 ? 13.704 -0.903 -27.736 1.00 52.62 95 SER A N 1
ATOM 745 C CA . SER A 1 95 ? 14.614 0.107 -27.174 1.00 52.62 95 SER A CA 1
ATOM 746 C C . SER A 1 95 ? 14.530 0.138 -25.643 1.00 52.62 95 SER A C 1
ATOM 748 O O . SER A 1 95 ? 14.169 1.139 -25.025 1.00 52.62 95 SER A O 1
ATOM 750 N N . VAL A 1 96 ? 14.860 -0.987 -24.999 1.00 53.66 96 VAL A N 1
ATOM 751 C CA . VAL A 1 96 ? 15.061 -1.028 -23.541 1.00 53.66 96 VAL A CA 1
ATOM 752 C C . VAL A 1 96 ? 16.394 -0.352 -23.226 1.00 53.66 96 VAL A C 1
ATOM 754 O O . VAL A 1 96 ? 17.450 -0.978 -23.190 1.00 53.66 96 VAL A O 1
ATOM 757 N N . THR A 1 97 ? 16.359 0.960 -23.034 1.00 56.00 97 THR A N 1
ATOM 758 C CA . THR A 1 97 ? 17.511 1.729 -22.557 1.00 56.00 97 THR A CA 1
ATOM 759 C C . THR A 1 97 ? 17.745 1.405 -21.074 1.00 56.00 97 THR A C 1
ATOM 761 O O . THR A 1 97 ? 16.794 1.345 -20.301 1.00 56.00 97 THR A O 1
ATOM 764 N N . ASN A 1 98 ? 18.995 1.249 -20.621 1.00 57.44 98 ASN A N 1
ATOM 765 C CA . ASN A 1 98 ? 19.330 0.933 -19.214 1.00 57.44 98 ASN A CA 1
ATOM 766 C C . ASN A 1 98 ? 18.712 1.889 -18.165 1.00 57.44 98 ASN A C 1
ATOM 768 O O . ASN A 1 98 ? 18.555 1.524 -17.005 1.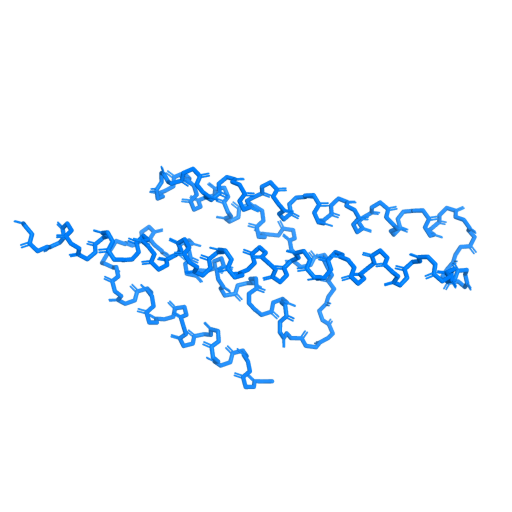00 57.44 98 ASN A O 1
ATOM 772 N N . ASN A 1 99 ? 18.323 3.105 -18.556 1.00 60.81 99 ASN A N 1
ATOM 773 C CA . ASN A 1 99 ? 17.666 4.075 -17.671 1.00 60.81 99 ASN A CA 1
ATOM 774 C C . ASN A 1 99 ? 16.257 3.627 -17.231 1.00 60.81 99 ASN A C 1
ATOM 776 O O . ASN A 1 99 ? 15.768 4.022 -16.174 1.00 60.81 99 ASN A O 1
ATOM 780 N N . SER A 1 100 ? 15.614 2.773 -18.021 1.00 62.62 100 SER A N 1
ATOM 781 C CA . SER A 1 100 ? 14.253 2.277 -17.822 1.00 62.62 100 SER A CA 1
ATOM 782 C C . SER A 1 100 ? 14.119 1.314 -16.648 1.00 62.62 100 SER A C 1
ATOM 784 O O . SER A 1 100 ? 13.168 1.405 -15.871 1.00 62.62 100 SER A O 1
ATOM 786 N N . SER A 1 101 ? 15.088 0.410 -16.494 1.00 69.00 101 SER A N 1
ATOM 787 C CA . SER A 1 101 ? 15.128 -0.538 -15.377 1.00 69.00 101 SER A CA 1
ATOM 788 C C . SER A 1 101 ? 15.420 0.166 -14.051 1.00 69.00 101 SER A C 1
ATOM 790 O O . SER A 1 101 ? 14.884 -0.231 -13.017 1.00 69.00 101 SER A O 1
ATOM 792 N N . LEU A 1 102 ? 16.194 1.256 -14.082 1.00 76.94 102 LEU A N 1
ATOM 793 C CA . LEU A 1 102 ? 16.461 2.088 -12.908 1.00 76.94 102 LEU A CA 1
ATOM 794 C C . LEU A 1 102 ? 15.203 2.816 -12.424 1.00 76.94 102 LEU A C 1
ATOM 796 O O . LEU A 1 102 ? 14.903 2.768 -11.233 1.00 76.94 102 LEU A O 1
ATOM 800 N N . ILE A 1 103 ? 14.436 3.439 -13.327 1.00 80.75 103 ILE A N 1
ATOM 801 C CA . ILE A 1 103 ? 13.188 4.130 -12.957 1.00 80.75 103 ILE A CA 1
ATOM 802 C C . ILE A 1 103 ? 12.176 3.135 -12.381 1.00 80.75 103 ILE A C 1
ATOM 804 O O . ILE A 1 103 ? 11.607 3.393 -11.324 1.00 80.75 103 ILE A O 1
ATOM 808 N N . ALA A 1 104 ? 12.002 1.971 -13.016 1.00 79.19 104 ALA A N 1
ATOM 809 C CA . ALA A 1 104 ? 11.124 0.920 -12.500 1.00 79.19 104 ALA A CA 1
ATOM 810 C C . ALA A 1 104 ? 11.567 0.425 -11.109 1.00 79.19 104 ALA A C 1
ATOM 812 O O . ALA A 1 104 ? 10.734 0.254 -10.219 1.00 79.19 104 ALA A O 1
ATOM 813 N N . GLY A 1 105 ? 12.876 0.258 -10.887 1.00 82.12 105 GLY A N 1
ATOM 814 C CA . GLY A 1 105 ? 13.431 -0.110 -9.583 1.00 82.12 105 GLY A CA 1
ATOM 815 C C . GLY A 1 105 ? 13.162 0.935 -8.494 1.00 82.12 105 GLY A C 1
ATOM 816 O O . GLY A 1 105 ? 12.760 0.581 -7.385 1.00 82.12 105 GLY A O 1
ATOM 817 N N . ILE A 1 106 ? 13.317 2.224 -8.814 1.00 86.81 106 ILE A N 1
ATOM 818 C CA . ILE A 1 106 ? 13.019 3.332 -7.890 1.00 86.81 106 ILE A CA 1
ATOM 819 C C . ILE A 1 106 ? 11.521 3.376 -7.565 1.00 86.81 106 ILE A C 1
ATOM 821 O O . ILE A 1 106 ? 11.153 3.476 -6.393 1.00 86.81 106 ILE A O 1
ATOM 825 N N . THR A 1 107 ? 10.652 3.245 -8.569 1.00 87.31 107 THR A N 1
ATOM 826 C CA . THR A 1 107 ? 9.194 3.212 -8.381 1.00 87.31 107 THR A CA 1
ATOM 827 C C . THR A 1 107 ? 8.761 2.010 -7.536 1.00 87.31 107 THR A C 1
ATOM 829 O O . THR A 1 107 ? 7.918 2.147 -6.646 1.00 87.31 107 THR A O 1
ATOM 832 N N . ALA A 1 108 ? 9.378 0.842 -7.734 1.00 85.94 108 ALA A N 1
ATOM 833 C CA . ALA A 1 108 ? 9.131 -0.340 -6.913 1.00 85.94 108 ALA A CA 1
ATOM 834 C C . ALA A 1 108 ? 9.550 -0.127 -5.448 1.00 85.94 108 ALA A C 1
ATOM 836 O O . ALA A 1 108 ? 8.776 -0.435 -4.538 1.00 85.94 108 ALA A O 1
ATOM 837 N N . LEU A 1 109 ? 10.731 0.455 -5.208 1.00 89.69 109 LEU A N 1
ATOM 838 C CA . LEU A 1 109 ? 11.193 0.792 -3.858 1.00 89.69 109 LEU A CA 1
ATOM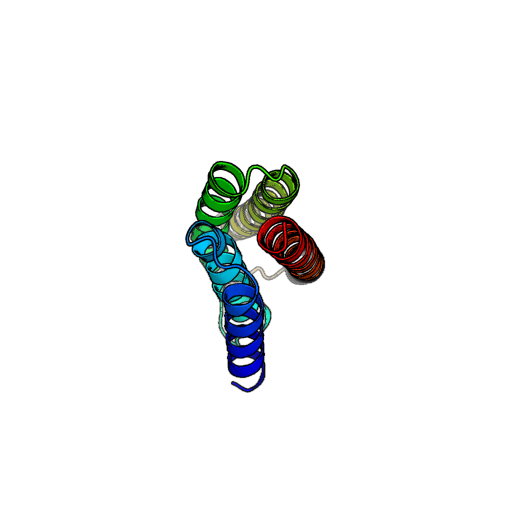 839 C C . LEU A 1 109 ? 10.259 1.809 -3.187 1.00 89.69 109 LEU A C 1
ATOM 841 O O . LEU A 1 109 ? 9.910 1.661 -2.016 1.00 89.69 109 LEU A O 1
ATOM 845 N N . PHE A 1 110 ? 9.804 2.812 -3.935 1.00 90.94 110 PHE A N 1
ATOM 846 C CA . PHE A 1 110 ? 8.852 3.803 -3.446 1.00 90.94 110 PHE A CA 1
ATOM 847 C C . PHE A 1 110 ? 7.506 3.169 -3.057 1.00 90.94 110 PHE A C 1
ATOM 849 O O . PHE A 1 110 ? 6.987 3.447 -1.976 1.00 90.94 110 PHE A O 1
ATOM 856 N N . ASN A 1 111 ? 6.979 2.246 -3.870 1.00 91.00 111 ASN A N 1
ATOM 857 C CA . ASN A 1 111 ? 5.766 1.489 -3.540 1.00 91.00 111 ASN A CA 1
ATOM 858 C C . ASN A 1 111 ? 5.938 0.626 -2.282 1.00 91.00 111 ASN A C 1
ATOM 860 O O . ASN A 1 111 ? 5.023 0.560 -1.459 1.00 91.00 111 ASN A O 1
ATOM 864 N N . LEU A 1 112 ? 7.109 0.008 -2.097 1.00 91.38 112 LEU A N 1
ATOM 865 C CA . LEU A 1 112 ? 7.434 -0.752 -0.887 1.00 91.38 112 LEU A CA 1
ATOM 866 C C . LEU A 1 112 ? 7.380 0.141 0.365 1.00 91.38 112 LEU A C 1
ATOM 868 O O . LEU A 1 112 ? 6.788 -0.241 1.376 1.00 91.38 112 LEU A O 1
ATOM 872 N N . LEU A 1 113 ? 7.947 1.350 0.285 1.00 93.56 113 LEU A N 1
ATOM 873 C CA . LEU A 1 113 ? 7.909 2.332 1.373 1.00 93.56 113 LEU A CA 1
ATOM 874 C C . LEU A 1 113 ? 6.479 2.806 1.669 1.00 93.56 113 LEU A C 1
ATOM 876 O O . LEU A 1 113 ? 6.085 2.875 2.836 1.00 93.56 113 LEU A O 1
ATOM 880 N N . LEU A 1 114 ? 5.683 3.080 0.631 1.00 92.81 114 LEU A N 1
ATOM 881 C CA . LEU A 1 114 ? 4.271 3.443 0.785 1.00 92.81 114 LEU A CA 1
ATOM 882 C C . LEU A 1 114 ? 3.463 2.325 1.445 1.00 92.81 114 LEU A C 1
ATOM 884 O O . LEU A 1 114 ? 2.617 2.603 2.293 1.00 92.81 114 LEU A O 1
ATOM 888 N N . PHE A 1 115 ? 3.735 1.064 1.115 1.00 92.81 115 PHE A N 1
ATOM 889 C CA . PHE A 1 115 ? 3.065 -0.065 1.753 1.00 92.81 115 PHE A CA 1
ATOM 890 C C . PHE A 1 115 ? 3.458 -0.238 3.219 1.00 92.81 115 PHE A C 1
ATOM 892 O O . PHE A 1 115 ? 2.585 -0.439 4.063 1.00 92.81 115 PHE A O 1
ATOM 899 N N . ALA A 1 116 ? 4.740 -0.093 3.557 1.00 93.31 116 ALA A N 1
ATOM 900 C CA . ALA A 1 116 ? 5.166 -0.092 4.956 1.00 93.31 116 ALA A CA 1
ATOM 901 C C . ALA A 1 116 ? 4.466 1.028 5.749 1.00 93.31 116 ALA A C 1
ATOM 903 O O . ALA A 1 116 ? 3.99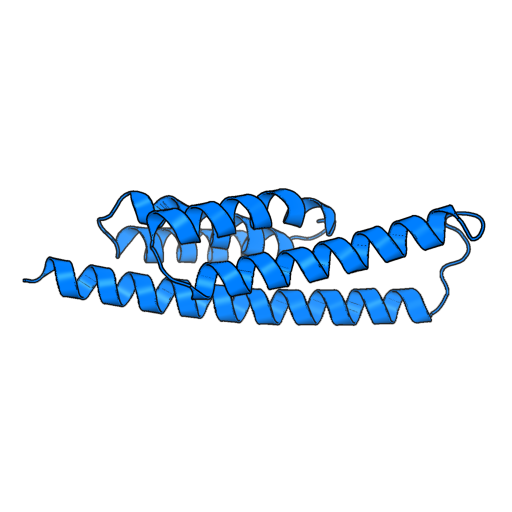4 0.809 6.869 1.00 93.31 116 ALA A O 1
ATOM 904 N N . TYR A 1 117 ? 4.328 2.212 5.143 1.00 93.88 117 TYR A N 1
ATOM 905 C CA . TYR A 1 117 ? 3.577 3.317 5.732 1.00 93.88 117 TYR A CA 1
ATOM 906 C C . TYR A 1 117 ? 2.082 2.995 5.872 1.00 93.88 117 TYR A C 1
ATOM 908 O O . TYR A 1 117 ? 1.512 3.241 6.932 1.00 93.88 117 TYR A O 1
ATOM 916 N N . LEU A 1 118 ? 1.455 2.378 4.867 1.00 92.50 118 LEU A N 1
ATOM 917 C CA . LEU A 1 118 ? 0.061 1.931 4.926 1.00 92.50 118 LEU A CA 1
ATOM 918 C C . LEU A 1 118 ? -0.186 0.976 6.094 1.00 92.50 118 LEU A C 1
ATOM 920 O O . LEU A 1 118 ? -1.135 1.181 6.847 1.00 92.50 118 LEU A O 1
ATOM 924 N N . VAL A 1 119 ? 0.662 -0.039 6.270 1.00 92.06 119 VAL A N 1
ATOM 925 C CA . VAL A 1 119 ? 0.524 -0.999 7.377 1.00 92.06 119 VAL A CA 1
ATOM 926 C C . VAL A 1 119 ? 0.603 -0.275 8.722 1.00 92.06 119 VAL A C 1
ATOM 928 O O . VAL A 1 119 ? -0.213 -0.536 9.605 1.00 92.06 119 VAL A O 1
ATOM 931 N N . LYS A 1 120 ? 1.516 0.696 8.860 1.00 92.50 120 LYS A N 1
ATOM 932 C CA . LYS A 1 120 ? 1.613 1.535 10.062 1.00 92.50 120 LYS A CA 1
ATOM 933 C C . LYS A 1 120 ? 0.341 2.359 10.299 1.00 92.50 120 LYS A C 1
ATOM 935 O O . LYS A 1 120 ? -0.169 2.380 11.414 1.00 92.50 120 LYS A O 1
ATOM 940 N N . VAL A 1 121 ? -0.187 3.018 9.267 1.00 90.69 121 VAL A N 1
ATOM 941 C CA . VAL A 1 121 ? -1.419 3.827 9.358 1.00 90.69 121 VAL A CA 1
ATOM 942 C C . VAL A 1 121 ? -2.624 2.964 9.721 1.00 90.69 121 VAL A C 1
ATOM 944 O O . VAL A 1 121 ? -3.431 3.346 10.568 1.00 90.69 121 VAL A O 1
ATOM 947 N N . ALA A 1 122 ? -2.739 1.791 9.106 1.00 89.25 122 ALA A N 1
ATOM 948 C CA . ALA A 1 122 ? -3.805 0.847 9.391 1.00 89.25 122 ALA A CA 1
ATOM 949 C C . ALA A 1 122 ? -3.725 0.341 10.839 1.00 89.25 122 ALA A C 1
ATOM 951 O O . ALA A 1 122 ? -4.749 0.299 11.522 1.00 89.25 122 ALA A O 1
ATOM 952 N N . TRP A 1 123 ? -2.523 0.026 11.329 1.00 89.25 123 TRP A N 1
ATOM 953 C CA . TRP A 1 123 ? -2.296 -0.396 12.711 1.00 89.25 123 TRP A CA 1
ATOM 954 C C . TRP A 1 123 ? -2.650 0.699 13.726 1.00 89.25 123 TRP A C 1
ATOM 956 O O . TRP A 1 123 ? -3.381 0.435 14.681 1.00 89.25 123 TRP A O 1
ATOM 966 N N . ASP A 1 124 ? -2.198 1.936 13.498 1.00 87.56 124 ASP A N 1
ATOM 967 C CA . ASP A 1 124 ? -2.524 3.089 14.350 1.00 87.56 124 ASP A CA 1
ATOM 968 C C . ASP A 1 124 ? -4.043 3.325 14.427 1.00 87.56 124 ASP A C 1
ATOM 970 O O . ASP A 1 124 ? -4.578 3.584 15.508 1.00 87.56 124 ASP A O 1
ATOM 974 N N . ASN A 1 125 ? -4.749 3.214 13.297 1.00 84.88 125 ASN A N 1
ATOM 975 C CA . ASN A 1 125 ? -6.206 3.361 13.255 1.00 84.88 125 ASN A CA 1
ATOM 976 C C . ASN A 1 125 ? -6.932 2.200 13.944 1.00 84.88 125 ASN A C 1
ATOM 978 O O . ASN A 1 125 ? -7.889 2.444 14.675 1.00 84.88 125 ASN A O 1
ATOM 982 N N . ALA A 1 126 ? -6.456 0.961 13.787 1.00 83.56 126 ALA A N 1
ATOM 983 C CA . ALA A 1 126 ? -7.035 -0.194 14.476 1.00 83.56 126 ALA A CA 1
ATOM 984 C C . ALA A 1 126 ? -6.891 -0.076 16.002 1.00 83.56 126 ALA A C 1
ATOM 986 O O . ALA A 1 126 ? -7.834 -0.361 16.741 1.00 83.56 126 ALA A O 1
ATOM 987 N N . LEU A 1 127 ? -5.734 0.389 16.490 1.00 79.00 127 LEU A N 1
ATOM 988 C CA . LEU A 1 127 ? -5.525 0.634 17.919 1.00 79.00 127 LEU A CA 1
ATOM 989 C C . LEU A 1 127 ? -6.429 1.752 18.448 1.00 79.00 127 LEU A C 1
ATOM 991 O O . LEU A 1 127 ? -7.036 1.580 19.502 1.00 79.00 127 LEU A O 1
ATOM 995 N N . ARG A 1 128 ? -6.563 2.869 17.719 1.00 73.44 128 ARG A N 1
ATOM 996 C CA . ARG A 1 128 ? -7.471 3.965 18.103 1.00 73.44 128 ARG A CA 1
ATOM 997 C C . ARG A 1 128 ? -8.921 3.493 18.188 1.00 73.44 128 ARG A C 1
ATOM 999 O O . ARG A 1 128 ? -9.566 3.759 19.194 1.00 73.44 128 ARG A O 1
ATOM 1006 N N . GLY A 1 129 ? -9.402 2.754 17.188 1.00 62.62 129 GLY A N 1
ATOM 1007 C CA . GLY A 1 129 ? -10.752 2.180 17.194 1.00 62.62 129 GLY A CA 1
ATOM 1008 C C . GLY A 1 129 ? -10.991 1.207 18.352 1.00 62.62 129 GLY A C 1
ATOM 1009 O O . GLY A 1 129 ? -12.051 1.232 18.972 1.00 62.62 129 GLY A O 1
ATOM 1010 N N . THR A 1 130 ? -9.974 0.419 18.725 1.00 57.84 130 THR A N 1
ATOM 1011 C CA . THR A 1 130 ? -10.055 -0.470 19.898 1.00 57.84 130 THR A CA 1
ATOM 1012 C C . THR A 1 130 ? -10.256 0.328 21.193 1.00 57.84 130 THR A C 1
ATOM 1014 O O . THR A 1 130 ? -11.117 -0.034 21.994 1.00 57.84 130 THR A O 1
ATOM 1017 N N . VAL A 1 131 ? -9.500 1.418 21.387 1.00 58.38 131 VAL A N 1
ATOM 1018 C CA . VAL A 1 131 ? -9.552 2.252 22.606 1.00 58.38 131 VAL A CA 1
ATOM 1019 C C . VAL A 1 131 ? -10.916 2.928 22.777 1.00 58.38 131 VAL A C 1
ATOM 1021 O O . VAL A 1 131 ? -11.464 2.8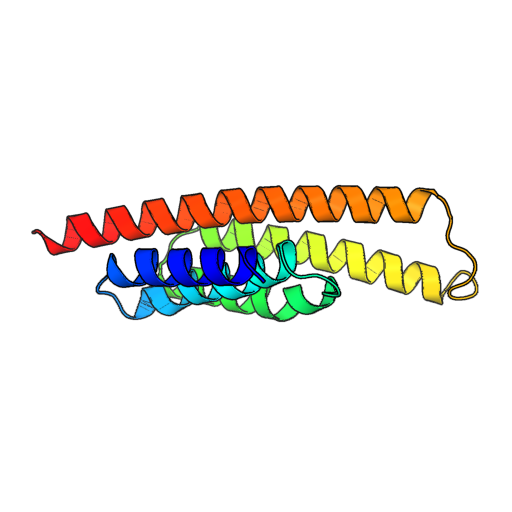74 23.870 1.00 58.38 131 VAL A O 1
ATOM 1024 N N . TYR A 1 132 ? -11.509 3.472 21.709 1.00 54.69 132 TYR A N 1
ATOM 1025 C CA . TYR A 1 132 ? -12.844 4.092 21.774 1.00 54.69 132 TYR A CA 1
ATOM 1026 C C . TYR A 1 132 ? -13.997 3.094 21.979 1.00 54.69 132 TYR A C 1
ATOM 1028 O O . TYR A 1 132 ? -15.112 3.517 22.250 1.00 54.69 132 TYR A O 1
ATOM 1036 N N . SER A 1 133 ? -13.766 1.783 21.828 1.00 49.72 133 SER A N 1
ATOM 1037 C CA . SER A 1 133 ? -14.800 0.756 22.057 1.00 49.72 133 SER A CA 1
ATOM 1038 C C . SER A 1 133 ? -14.863 0.236 23.500 1.00 49.72 133 SER A C 1
ATOM 1040 O O . SER A 1 133 ? -15.732 -0.581 23.809 1.00 49.72 133 SER A O 1
ATOM 1042 N N . LEU A 1 134 ? -13.903 0.639 24.341 1.00 53.72 134 LEU A N 1
ATOM 1043 C CA . LEU A 1 134 ? -13.784 0.233 25.746 1.00 53.72 134 LEU A CA 1
ATOM 1044 C C . LEU A 1 134 ? -14.316 1.292 26.729 1.00 53.72 134 LEU A C 1
ATOM 1046 O O . LEU A 1 134 ? -14.371 1.009 27.925 1.00 53.72 134 LEU A O 1
ATOM 1050 N N . GLU A 1 135 ? -14.689 2.473 26.230 1.00 43.12 135 GLU A N 1
ATOM 1051 C CA . GLU A 1 135 ? -15.424 3.524 26.953 1.00 43.12 135 GLU A CA 1
ATOM 1052 C C . GLU A 1 135 ? -16.924 3.431 26.644 1.00 43.12 135 GLU A C 1
ATOM 1054 O O . GLU A 1 135 ? -17.725 3.636 27.583 1.00 43.12 135 GLU A O 1
#

Sequence (135 aa):
MIFIILVSALSWFLYGKEKNSSYAFSAGLIQIVGVFIFSVGMHERYLFPVMAIALFAFIYLKDRRFLLLAGGFSISCFVNTYCVLLYGLQGGMGSVTNNSSLIAGITALFNLLLFAYLVKVAWDNALRGTVYSLE

Secondary structure (DSSP, 8-state):
-HHHHHHHHHHHHHHHH---GGGHHHHHHHHHHHHHHHSTT--GGGGHHHHHHHHHHHHHH--THHHHHHHHHHHHHHHHHHHHHHHHHTTSTT---HHHHHHHHHHHHHHHHHHHHHHHHHHHHHHHHHHHT--

pLDDT: mean 81.61, std 11.5, range [43.12, 93.88]

Radius of gyration: 16.86 Å; chains: 1; bounding box: 37×30×59 Å

Foldseek 3Di:
DVQLVVLLVLLVVLVVLFPDPLLNLLSVLSNQLSCQLPPPPHDLVSLVVSLVSLVSNCVSLVDCLSVVLSVLSVVLSVLRVVLVVVQVVVPHDPPPDVVSVVSVVVSSVSSVVSSVSSSVVSNVSSVVNNVVVVD

Organism: NCBI:txid52693